Protein AF-A0A0H3F8Q6-F1 (afdb_monomer_lite)

Secondary structure (DSSP, 8-state):
-----EEEE--SSTT--EEEE-------THHHHHHS----SSHHHHHHHHHHHHHHHHHHHHHH-SSTT-S--------HHHHHHHHHHHHHT-HHHHHHHHHHGGGGS-TT-S-HHHHHHHHHHHHHHHHHHHHHHHHHHHHHHHHHHHT-HHHHHHHHHHHHHHHHHHHHHHHHT--

Structure (mmCIF, N/CA/C/O backbone):
data_AF-A0A0H3F8Q6-F1
#
_entry.id   AF-A0A0H3F8Q6-F1
#
loop_
_atom_site.group_PDB
_atom_site.id
_atom_site.type_symbol
_atom_site.label_atom_id
_atom_site.label_alt_id
_atom_site.label_comp_id
_atom_site.label_asym_id
_atom_site.label_entity_id
_atom_site.label_seq_id
_atom_site.pdbx_PDB_ins_code
_atom_site.Cartn_x
_atom_site.Cartn_y
_atom_site.Cartn_z
_atom_site.occupancy
_atom_site.B_iso_or_equiv
_atom_site.auth_seq_id
_atom_site.auth_comp_id
_atom_site.auth_asym_id
_atom_site.auth_atom_id
_atom_site.pdbx_PDB_model_num
ATOM 1 N N . MET A 1 1 ? 3.120 -41.971 12.326 1.00 37.28 1 MET A N 1
ATOM 2 C CA . MET A 1 1 ? 3.795 -42.172 11.027 1.00 37.28 1 MET A CA 1
ATOM 3 C C . MET A 1 1 ? 2.709 -42.288 9.962 1.00 37.28 1 MET A C 1
ATOM 5 O O . MET A 1 1 ? 2.023 -43.298 9.945 1.00 37.28 1 MET A O 1
ATOM 9 N N . ARG A 1 2 ? 2.431 -41.223 9.194 1.00 41.62 2 ARG A N 1
ATOM 10 C CA . ARG A 1 2 ? 1.388 -41.232 8.148 1.00 41.62 2 ARG A CA 1
ATOM 11 C C . ARG A 1 2 ? 2.038 -41.601 6.815 1.00 41.62 2 ARG A C 1
ATOM 13 O O . ARG A 1 2 ? 3.049 -41.008 6.459 1.00 41.62 2 ARG A O 1
ATOM 20 N N . GLN A 1 3 ? 1.498 -42.611 6.142 1.00 39.62 3 GLN A N 1
ATOM 21 C CA . GLN A 1 3 ? 2.061 -43.171 4.916 1.00 39.62 3 GLN A CA 1
ATOM 22 C C . GLN A 1 3 ? 1.713 -42.285 3.714 1.00 39.62 3 GLN A C 1
ATOM 24 O O . GLN A 1 3 ? 0.540 -42.071 3.411 1.00 39.62 3 GLN A O 1
ATOM 29 N N . HIS A 1 4 ? 2.737 -41.776 3.031 1.00 44.50 4 HIS A N 1
ATOM 30 C CA . HIS A 1 4 ? 2.603 -41.145 1.721 1.00 44.50 4 HIS A CA 1
ATOM 31 C C . HIS A 1 4 ? 2.228 -42.230 0.705 1.00 44.50 4 HIS A C 1
ATOM 33 O O . HIS A 1 4 ? 3.069 -43.042 0.331 1.00 44.50 4 HIS A O 1
ATOM 39 N N . THR A 1 5 ? 0.955 -42.285 0.309 1.00 43.72 5 THR A N 1
ATOM 40 C CA . THR A 1 5 ? 0.472 -43.259 -0.678 1.00 43.72 5 THR A CA 1
ATOM 41 C C . THR A 1 5 ? 0.42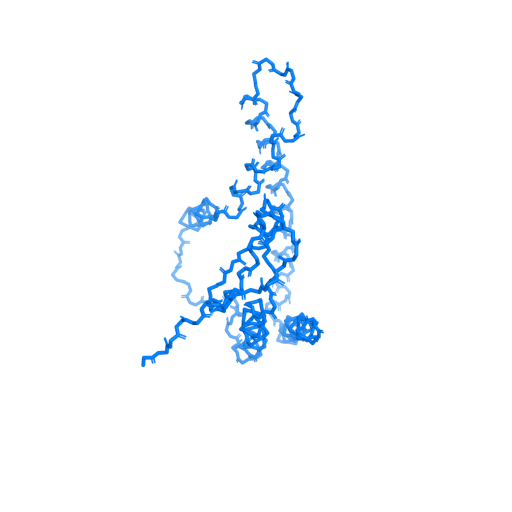5 -42.578 -2.036 1.00 43.72 5 THR A C 1
ATOM 43 O O . THR A 1 5 ? -0.384 -41.681 -2.255 1.00 43.72 5 THR A O 1
ATOM 46 N N . ILE A 1 6 ? 1.336 -42.976 -2.917 1.00 50.97 6 ILE A N 1
ATOM 47 C CA . ILE A 1 6 ? 1.342 -42.589 -4.325 1.00 50.97 6 ILE A CA 1
ATOM 48 C C . ILE A 1 6 ? 0.527 -43.649 -5.068 1.00 50.97 6 ILE A C 1
ATOM 50 O O . ILE A 1 6 ? 0.909 -44.819 -5.065 1.00 50.97 6 ILE A O 1
ATOM 54 N N . GLN A 1 7 ? -0.602 -43.260 -5.662 1.00 51.12 7 GLN A N 1
ATOM 55 C CA . GLN A 1 7 ? -1.454 -44.175 -6.425 1.00 51.12 7 GLN A CA 1
ATOM 56 C C . GLN A 1 7 ? -1.345 -43.857 -7.919 1.00 51.12 7 GLN A C 1
ATOM 58 O O . GLN A 1 7 ? -1.648 -42.743 -8.348 1.00 51.12 7 GLN A O 1
ATOM 63 N N . LEU A 1 8 ? -0.895 -44.839 -8.702 1.00 51.09 8 LEU A N 1
ATOM 64 C CA . LEU A 1 8 ? -0.830 -44.758 -10.161 1.00 51.09 8 LEU A CA 1
ATOM 65 C C . LEU A 1 8 ? -2.218 -45.054 -10.739 1.00 51.09 8 LEU A C 1
ATOM 67 O O . LEU A 1 8 ? -2.783 -46.122 -10.497 1.00 51.09 8 LEU A O 1
ATOM 71 N N . LEU A 1 9 ? -2.781 -44.099 -11.476 1.00 54.06 9 LEU A N 1
ATOM 72 C CA . LEU A 1 9 ? -4.045 -44.259 -12.188 1.00 54.06 9 LEU A CA 1
ATOM 73 C C . LEU A 1 9 ? -3.768 -44.886 -13.563 1.00 54.06 9 LEU A C 1
ATOM 75 O O . LEU A 1 9 ? -2.932 -44.365 -14.306 1.00 54.06 9 LEU A O 1
ATOM 79 N N . PRO A 1 10 ? -4.458 -45.980 -13.930 1.00 45.09 10 PRO A N 1
ATOM 80 C CA . PRO A 1 10 ? -4.281 -46.598 -15.234 1.00 45.09 10 PRO A CA 1
ATOM 81 C C . PRO A 1 10 ? -4.892 -45.689 -16.307 1.00 45.09 10 PRO A C 1
ATOM 83 O O . PRO A 1 10 ? -6.109 -45.630 -16.466 1.00 45.09 10 PRO A O 1
ATOM 86 N N . LEU A 1 11 ? -4.048 -44.963 -17.039 1.00 50.34 11 LEU A N 1
ATOM 87 C CA . LEU A 1 11 ? -4.441 -44.262 -18.259 1.00 50.34 11 LEU A CA 1
ATOM 88 C C . LEU A 1 11 ? -4.024 -45.078 -19.480 1.00 50.34 11 LEU A C 1
ATOM 90 O O . LEU A 1 11 ? -2.921 -45.608 -19.562 1.00 50.34 11 LEU A O 1
ATOM 94 N N . THR A 1 12 ? -4.919 -45.138 -20.461 1.00 53.50 12 THR A N 1
ATOM 95 C CA . THR A 1 12 ? -4.780 -45.917 -21.700 1.00 53.50 12 THR A CA 1
ATOM 96 C C 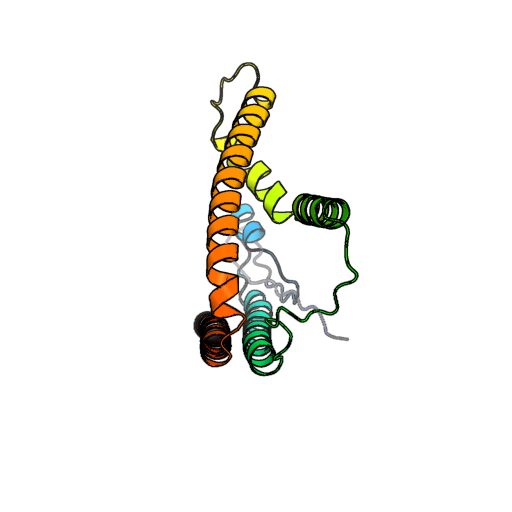. THR A 1 12 ? -3.857 -45.256 -22.739 1.00 53.50 12 THR A C 1
ATOM 98 O O . THR A 1 12 ? -3.814 -45.690 -23.888 1.00 53.50 12 THR A O 1
ATOM 101 N N . VAL A 1 13 ? -3.134 -44.192 -22.371 1.00 58.22 13 VAL A N 1
ATOM 102 C CA . VAL A 1 13 ? -2.258 -43.432 -23.276 1.00 58.22 13 VAL A CA 1
ATOM 103 C C . VAL A 1 13 ? -0.803 -43.797 -22.990 1.00 58.22 13 VAL A C 1
ATOM 105 O O . VAL A 1 13 ? -0.282 -43.518 -21.912 1.00 58.22 13 VAL A O 1
ATOM 108 N N . ALA A 1 14 ? -0.146 -44.436 -23.961 1.00 42.84 14 ALA A N 1
ATOM 109 C CA . ALA A 1 14 ? 1.237 -44.885 -23.839 1.00 42.84 14 ALA A CA 1
ATOM 110 C C . ALA A 1 14 ? 2.179 -43.709 -23.515 1.00 42.84 14 ALA A C 1
ATOM 112 O O . ALA A 1 14 ? 2.289 -42.763 -24.292 1.00 42.84 14 ALA A O 1
ATOM 113 N N . GLY A 1 15 ? 2.856 -43.786 -22.365 1.00 51.72 15 GLY A N 1
ATOM 114 C CA . GLY A 1 15 ? 3.836 -42.794 -21.911 1.00 51.72 15 GLY A CA 1
ATOM 115 C C . GLY A 1 15 ? 3.310 -41.723 -20.947 1.00 51.72 15 GLY A C 1
ATOM 116 O O . GLY A 1 15 ? 4.100 -40.885 -20.523 1.00 51.72 15 GLY A O 1
ATOM 117 N N . ILE A 1 16 ? 2.024 -41.741 -20.573 1.00 48.09 16 ILE A N 1
ATOM 118 C CA . ILE A 1 16 ? 1.456 -40.809 -19.586 1.00 48.09 16 ILE A CA 1
ATOM 119 C C . ILE A 1 16 ? 1.045 -41.585 -18.333 1.00 48.09 16 ILE A C 1
ATOM 121 O O . ILE A 1 16 ? -0.004 -42.226 -18.299 1.00 48.09 16 ILE A O 1
ATOM 125 N N . GLU A 1 17 ? 1.862 -41.503 -17.284 1.00 50.88 17 GLU A N 1
ATOM 126 C CA . GLU A 1 17 ? 1.510 -42.003 -15.954 1.00 50.88 17 GLU A CA 1
ATOM 127 C C . GLU A 1 17 ? 0.795 -40.898 -15.167 1.00 50.88 17 GLU A C 1
ATOM 129 O O . GLU A 1 17 ? 1.395 -39.887 -14.799 1.00 50.88 17 GLU A O 1
ATOM 134 N N . ALA A 1 18 ? -0.503 -41.070 -14.899 1.00 51.84 18 ALA A N 1
ATOM 135 C CA . ALA A 1 18 ? -1.197 -40.206 -13.950 1.00 51.84 18 ALA A CA 1
ATOM 136 C C . ALA A 1 18 ? -0.872 -40.662 -12.526 1.00 51.84 18 ALA A C 1
ATOM 138 O O . ALA A 1 18 ? -1.314 -41.715 -12.067 1.00 51.84 18 ALA A O 1
ATOM 139 N N . VAL A 1 19 ? -0.099 -39.844 -11.821 1.00 50.09 19 VAL A N 1
ATOM 140 C CA . VAL A 1 19 ? 0.247 -40.042 -10.416 1.00 50.09 19 VAL A CA 1
ATOM 141 C C . VAL A 1 19 ? -0.688 -39.197 -9.552 1.00 50.09 19 VAL A C 1
ATOM 143 O O . VAL A 1 19 ? -0.661 -37.970 -9.626 1.00 50.09 19 VAL A O 1
ATOM 146 N N . ASN A 1 20 ? -1.499 -39.833 -8.702 1.00 47.88 20 ASN A N 1
ATOM 147 C CA . ASN A 1 20 ? -2.210 -39.126 -7.639 1.00 47.88 20 ASN A CA 1
ATOM 148 C C . ASN A 1 20 ? -1.275 -38.999 -6.425 1.00 47.88 20 ASN A C 1
ATOM 150 O O . ASN A 1 20 ? -0.965 -39.990 -5.756 1.00 47.88 20 ASN A O 1
ATOM 154 N N . ALA A 1 21 ? -0.784 -37.781 -6.184 1.00 48.91 21 ALA A N 1
ATOM 155 C CA . ALA A 1 21 ? 0.057 -37.446 -5.043 1.00 48.91 21 ALA A CA 1
ATOM 156 C C . ALA A 1 21 ? -0.743 -36.605 -4.039 1.00 48.91 21 ALA A C 1
ATOM 158 O O . ALA A 1 21 ? -0.977 -35.415 -4.242 1.00 48.91 21 ALA A O 1
ATOM 159 N N . ASN A 1 22 ? -1.132 -37.218 -2.921 1.00 48.59 22 ASN A N 1
ATOM 160 C CA . ASN A 1 22 ? -1.742 -36.509 -1.801 1.00 48.59 22 ASN A CA 1
ATOM 161 C C . ASN A 1 22 ? -0.645 -35.780 -1.001 1.00 48.59 22 ASN A C 1
ATOM 163 O O . ASN A 1 22 ? -0.094 -36.322 -0.038 1.00 48.59 22 ASN A O 1
ATOM 167 N N . SER A 1 23 ? -0.246 -34.587 -1.452 1.00 50.88 23 SER A N 1
ATOM 168 C CA . SER A 1 23 ? 0.761 -33.768 -0.771 1.00 50.88 23 SER A CA 1
ATOM 169 C C . SER A 1 23 ? 0.110 -32.621 0.002 1.00 50.88 23 SER A C 1
ATOM 171 O O . SER A 1 23 ? -0.456 -31.709 -0.593 1.00 50.88 23 SER A O 1
ATOM 173 N N . ASP A 1 24 ? 0.297 -32.602 1.324 1.00 50.31 24 ASP A N 1
ATOM 174 C CA . ASP A 1 24 ? -0.043 -31.490 2.232 1.00 50.31 24 ASP A CA 1
ATOM 175 C C . ASP A 1 24 ? 0.813 -30.216 2.007 1.00 50.31 24 ASP A C 1
ATOM 177 O O . ASP A 1 24 ? 0.891 -29.342 2.870 1.00 50.31 24 ASP A O 1
ATOM 181 N N . ILE A 1 25 ? 1.488 -30.106 0.861 1.00 48.72 25 ILE A N 1
ATOM 182 C CA . ILE A 1 25 ? 2.448 -29.051 0.538 1.00 48.72 25 ILE A CA 1
ATOM 183 C C . ILE A 1 25 ? 1.732 -27.988 -0.298 1.00 48.72 25 ILE A C 1
ATOM 185 O O . ILE A 1 25 ? 1.139 -28.286 -1.333 1.00 48.72 25 ILE A O 1
ATOM 189 N N . SER A 1 26 ? 1.774 -26.731 0.155 1.00 51.69 26 SER A N 1
ATOM 190 C CA . SER A 1 26 ? 1.159 -25.621 -0.574 1.00 51.69 26 SER A CA 1
ATOM 191 C C . SER A 1 26 ? 2.005 -25.280 -1.804 1.00 51.69 26 SER A C 1
ATOM 193 O O . SER A 1 26 ? 3.106 -24.744 -1.663 1.00 51.69 26 SER A O 1
ATOM 195 N N . PHE A 1 27 ? 1.501 -25.559 -3.003 1.00 50.09 27 PHE A N 1
ATOM 196 C CA . PHE A 1 27 ? 2.114 -25.081 -4.241 1.00 50.09 27 PHE A CA 1
ATOM 197 C C . PHE A 1 27 ? 1.450 -23.774 -4.681 1.00 50.09 27 PHE A C 1
ATOM 199 O O . PHE A 1 27 ? 0.227 -23.632 -4.658 1.00 50.09 27 PHE A O 1
ATOM 206 N N . GLY A 1 28 ? 2.267 -22.782 -5.041 1.00 45.50 28 GLY A N 1
ATOM 207 C CA . GLY A 1 28 ? 1.779 -21.523 -5.594 1.00 45.50 28 GLY A CA 1
ATOM 208 C C . GLY A 1 28 ? 1.132 -21.742 -6.962 1.00 45.50 28 GLY A C 1
ATOM 209 O O . GLY A 1 28 ? 1.577 -22.584 -7.740 1.00 45.50 28 GLY A O 1
ATOM 210 N N . ARG A 1 29 ? 0.110 -20.937 -7.276 1.00 47.75 29 ARG A N 1
ATOM 211 C CA . ARG A 1 29 ? -0.709 -20.998 -8.507 1.00 47.75 29 ARG A CA 1
ATOM 212 C C . ARG A 1 29 ? 0.102 -21.048 -9.818 1.00 47.75 29 ARG A C 1
ATOM 214 O O . ARG A 1 29 ? -0.412 -21.502 -10.827 1.00 47.75 29 ARG A O 1
ATOM 221 N N . HIS A 1 30 ? 1.367 -20.627 -9.796 1.00 45.28 30 HIS A N 1
ATOM 222 C CA . HIS A 1 30 ? 2.237 -20.527 -10.970 1.00 45.28 30 HIS A CA 1
ATOM 223 C C . HIS A 1 30 ? 2.952 -21.824 -11.383 1.00 45.28 30 HIS A C 1
ATOM 225 O O . HIS A 1 30 ? 3.451 -21.890 -12.500 1.00 45.28 30 HIS A O 1
ATOM 231 N N . THR A 1 31 ? 2.991 -22.870 -10.551 1.00 45.84 31 THR A N 1
ATOM 232 C CA . THR A 1 31 ? 3.577 -24.164 -10.968 1.00 45.84 31 THR A CA 1
ATOM 233 C C . THR A 1 31 ? 2.593 -24.993 -11.804 1.00 45.84 31 THR A C 1
ATOM 235 O O . THR A 1 31 ? 3.000 -25.853 -12.578 1.00 45.84 31 THR A O 1
ATOM 238 N N . HIS A 1 32 ? 1.297 -24.697 -11.693 1.00 50.19 32 HIS A N 1
ATOM 239 C CA . HIS A 1 32 ? 0.222 -25.411 -12.380 1.00 50.19 32 HIS A CA 1
ATOM 240 C C . HIS A 1 32 ? 0.143 -25.061 -13.880 1.00 50.19 32 HIS A C 1
ATOM 242 O O . HIS A 1 32 ? -0.083 -25.939 -14.710 1.00 50.19 32 HIS A O 1
ATOM 248 N N . ASP A 1 33 ? 0.407 -23.800 -14.237 1.00 43.62 33 ASP A N 1
ATOM 249 C CA . ASP A 1 33 ? 0.309 -23.318 -15.624 1.00 43.62 33 ASP A CA 1
ATOM 250 C C . ASP A 1 33 ? 1.526 -23.688 -16.488 1.00 43.62 33 ASP A C 1
ATOM 252 O O . ASP A 1 33 ? 1.426 -23.726 -17.711 1.00 43.62 33 ASP A O 1
ATOM 256 N N . GLN A 1 34 ? 2.680 -23.976 -15.875 1.00 44.69 34 GLN A N 1
ATOM 257 C CA . GLN A 1 34 ? 3.927 -24.225 -16.609 1.00 44.69 34 GLN A CA 1
ATOM 258 C C . GLN A 1 34 ? 4.160 -25.710 -16.936 1.00 44.69 34 GLN A C 1
ATOM 260 O O . GLN A 1 34 ? 4.876 -26.018 -17.886 1.00 44.69 34 GLN A O 1
ATOM 265 N N . PHE A 1 35 ? 3.544 -26.626 -16.178 1.00 46.84 35 PHE A N 1
ATOM 266 C CA . PHE A 1 35 ? 3.737 -28.077 -16.326 1.00 46.84 35 PHE A CA 1
ATOM 267 C C . PHE A 1 35 ? 2.464 -28.844 -16.708 1.00 46.84 35 PHE A C 1
ATOM 269 O O . PHE A 1 35 ? 2.537 -30.046 -16.939 1.00 46.84 35 PHE A O 1
ATOM 276 N N . GLY A 1 36 ? 1.311 -28.169 -16.806 1.00 42.50 36 GLY A N 1
ATOM 277 C CA . GLY A 1 36 ? 0.101 -28.674 -17.467 1.00 42.50 36 GLY A CA 1
ATOM 278 C C . GLY A 1 36 ? -0.557 -29.925 -16.873 1.00 42.50 36 GLY A C 1
ATOM 279 O O . GLY A 1 36 ? -1.544 -30.392 -17.433 1.00 42.50 36 GLY A O 1
ATOM 280 N N . ILE A 1 37 ? -0.043 -30.500 -15.782 1.00 50.03 37 ILE A N 1
ATOM 281 C CA . ILE A 1 37 ? -0.550 -31.756 -15.219 1.00 50.03 37 ILE A CA 1
ATOM 282 C C . ILE A 1 37 ? -0.326 -31.746 -13.704 1.00 50.03 37 ILE A C 1
ATOM 284 O O . ILE A 1 37 ? 0.737 -32.103 -13.206 1.00 50.03 37 ILE A O 1
ATOM 288 N N . GLY A 1 38 ? -1.322 -31.297 -12.947 1.00 49.62 38 GLY A N 1
ATOM 289 C CA . GLY A 1 38 ? -1.248 -31.298 -11.490 1.00 49.62 38 GLY A CA 1
ATOM 290 C C . GLY A 1 38 ? -2.578 -30.937 -10.863 1.00 49.62 38 GLY A C 1
ATOM 291 O O . GLY A 1 38 ? -2.678 -29.886 -10.250 1.00 49.62 38 GLY A O 1
ATOM 292 N N . LEU A 1 39 ? -3.593 -31.791 -11.030 1.00 47.19 39 LEU A N 1
ATOM 293 C CA . LEU A 1 39 ? -4.917 -31.624 -10.421 1.00 47.19 39 LEU A CA 1
ATOM 294 C C . LEU A 1 39 ? -4.786 -31.479 -8.890 1.00 47.19 39 LEU A C 1
ATOM 296 O O . LEU A 1 39 ? -4.724 -32.462 -8.154 1.00 47.19 39 LEU A O 1
ATOM 300 N N . MET A 1 40 ? -4.702 -30.237 -8.411 1.00 49.50 40 MET A N 1
ATOM 301 C CA . MET A 1 40 ? -4.675 -29.890 -6.990 1.00 49.50 40 MET A CA 1
ATOM 302 C C . MET A 1 40 ? -6.098 -29.949 -6.442 1.00 49.50 40 MET A C 1
ATOM 304 O O . MET A 1 40 ? -6.769 -28.931 -6.318 1.00 49.50 40 MET A O 1
ATOM 308 N N . ASP A 1 41 ? -6.545 -31.154 -6.106 1.00 51.09 41 ASP A N 1
ATOM 309 C CA . ASP A 1 41 ? -7.910 -31.397 -5.623 1.00 51.09 41 ASP A CA 1
ATOM 310 C C . ASP A 1 41 ? -8.120 -30.931 -4.162 1.00 51.09 41 ASP A C 1
ATOM 312 O O . ASP A 1 41 ? -9.241 -30.736 -3.706 1.00 51.09 41 ASP A O 1
ATOM 316 N N . SER A 1 42 ? -7.043 -30.722 -3.387 1.00 48.88 42 SER A N 1
ATOM 317 C CA . SER A 1 42 ? -7.172 -30.592 -1.920 1.00 48.88 42 SER A CA 1
ATOM 318 C C . SER A 1 42 ? -6.149 -29.693 -1.200 1.00 48.88 42 SER A C 1
ATOM 320 O O . SER A 1 42 ? -6.321 -29.388 -0.017 1.00 48.88 42 SER A O 1
ATOM 322 N N . GLY A 1 43 ? -5.110 -29.189 -1.880 1.00 49.66 43 GLY A N 1
ATOM 323 C CA . GLY A 1 43 ? -4.049 -28.384 -1.242 1.00 49.66 43 GLY A CA 1
ATOM 324 C C . GLY A 1 43 ? -4.412 -26.913 -0.975 1.00 49.66 43 GLY A C 1
ATOM 325 O O . GLY A 1 43 ? -3.999 -26.336 0.032 1.00 49.66 43 GLY A O 1
ATOM 326 N N . GLY A 1 44 ? -5.209 -26.292 -1.853 1.00 55.94 44 GLY A N 1
ATOM 327 C CA . GLY A 1 44 ? -5.545 -24.862 -1.763 1.00 55.94 44 GLY A CA 1
ATOM 328 C C . GLY A 1 44 ? -6.492 -24.516 -0.611 1.00 55.94 44 GLY A C 1
ATOM 329 O O . GLY A 1 44 ? -6.370 -23.453 -0.002 1.00 55.94 44 GLY A O 1
ATOM 330 N N . GLN A 1 45 ? -7.391 -25.437 -0.255 1.00 59.53 45 GLN A N 1
ATOM 331 C CA . GLN A 1 45 ? -8.439 -25.207 0.743 1.00 59.53 45 GLN A CA 1
ATOM 332 C C . GLN A 1 45 ? -7.864 -24.892 2.131 1.00 59.53 45 GLN A C 1
ATOM 334 O O . GLN A 1 45 ? -8.345 -23.984 2.807 1.00 59.53 45 GLN A O 1
ATOM 339 N N . LYS A 1 46 ? -6.769 -25.555 2.535 1.00 61.09 46 LYS A N 1
ATOM 340 C CA . LYS A 1 46 ? -6.128 -25.333 3.845 1.00 61.09 46 LYS A CA 1
ATOM 341 C C . LYS A 1 46 ? -5.636 -23.894 4.017 1.00 61.09 46 LYS A C 1
ATOM 343 O O . LYS A 1 46 ? -5.900 -23.280 5.047 1.00 61.09 46 LYS A O 1
ATOM 348 N N . SER A 1 47 ? -4.980 -23.340 2.993 1.00 72.56 47 SER A N 1
ATOM 349 C CA . SER A 1 47 ? -4.499 -21.951 3.008 1.00 72.56 47 SER A CA 1
ATOM 350 C C . SER A 1 47 ? -5.657 -20.950 3.037 1.00 72.56 47 SER A C 1
ATOM 352 O O . SER A 1 47 ? -5.589 -19.949 3.753 1.00 72.56 47 SER A O 1
ATOM 354 N N . LEU A 1 48 ? -6.750 -21.251 2.330 1.00 75.75 48 LEU A N 1
ATOM 355 C CA . LEU A 1 48 ? -7.942 -20.407 2.306 1.00 75.75 48 LEU A CA 1
ATOM 356 C C . LEU A 1 48 ? -8.634 -20.361 3.674 1.00 75.75 48 LEU A C 1
ATOM 358 O O . LEU A 1 48 ? -8.935 -19.269 4.149 1.00 75.75 48 LEU A O 1
ATOM 362 N N . TYR A 1 49 ? -8.805 -21.499 4.359 1.00 81.69 49 TYR A N 1
ATOM 363 C CA . TYR A 1 49 ? -9.367 -21.521 5.716 1.00 81.69 49 TYR A CA 1
ATOM 364 C C . TYR A 1 49 ? -8.500 -20.756 6.721 1.00 81.69 49 TYR A C 1
ATOM 366 O O . TYR A 1 49 ? -9.031 -19.999 7.536 1.00 81.69 49 TYR A O 1
ATOM 374 N N . THR A 1 50 ? -7.169 -20.887 6.646 1.00 86.38 50 THR A N 1
ATOM 375 C CA . THR A 1 50 ? -6.254 -20.078 7.468 1.00 86.38 50 THR A CA 1
ATOM 376 C C . THR A 1 50 ? -6.393 -18.587 7.155 1.00 86.38 50 THR A C 1
ATOM 378 O O . THR A 1 50 ? -6.429 -17.772 8.076 1.00 86.38 50 THR A O 1
ATOM 381 N N . GLY A 1 51 ? -6.539 -18.221 5.879 1.00 85.31 51 GLY A N 1
ATOM 382 C CA . GLY A 1 51 ? -6.788 -16.844 5.451 1.00 85.31 51 GLY A CA 1
ATOM 383 C C . GLY A 1 51 ? -8.101 -16.275 5.996 1.00 85.31 51 GLY A C 1
ATOM 384 O O . GLY A 1 51 ? -8.112 -15.166 6.527 1.00 85.31 51 GLY A O 1
ATOM 385 N N . VAL A 1 52 ? -9.193 -17.044 5.940 1.00 90.31 52 VAL A N 1
ATOM 386 C CA . VAL A 1 52 ? -10.496 -16.657 6.512 1.00 90.31 52 VAL A CA 1
ATOM 387 C C . VAL A 1 52 ? -10.379 -16.448 8.021 1.00 90.31 52 VAL A C 1
ATOM 389 O O . VAL A 1 52 ? -10.776 -15.398 8.525 1.00 90.31 52 VAL A O 1
ATOM 392 N N . ALA A 1 53 ? -9.794 -17.410 8.741 1.00 91.12 53 ALA A N 1
ATOM 393 C CA . ALA A 1 53 ? -9.610 -17.317 10.187 1.00 91.12 53 ALA A CA 1
ATOM 394 C C . ALA A 1 53 ? -8.766 -16.093 10.576 1.00 91.12 53 ALA A C 1
ATOM 396 O O . ALA A 1 53 ? -9.116 -15.375 11.512 1.00 91.12 53 ALA A O 1
ATOM 397 N N . TYR A 1 54 ? -7.697 -15.811 9.826 1.00 90.44 54 TYR A N 1
ATOM 398 C CA . TYR A 1 54 ? -6.850 -14.643 10.050 1.00 90.44 54 TYR A CA 1
ATOM 399 C C . TYR A 1 54 ? -7.596 -13.323 9.811 1.00 90.44 54 TYR A C 1
ATOM 401 O O . TYR A 1 54 ? -7.490 -12.407 10.622 1.00 90.44 54 TYR A O 1
ATOM 409 N N . LEU A 1 55 ? -8.399 -13.218 8.748 1.00 89.81 55 LEU A N 1
ATOM 410 C CA . LEU A 1 55 ? -9.186 -12.011 8.466 1.00 89.81 55 LEU A CA 1
ATOM 411 C C . LEU A 1 55 ? -10.242 -11.744 9.545 1.00 89.81 55 LEU A C 1
ATOM 413 O O . LEU A 1 55 ? -10.397 -10.603 9.983 1.00 89.81 55 LEU A O 1
ATOM 417 N N . LEU A 1 56 ? -10.928 -12.787 10.019 1.00 92.12 56 LEU A N 1
ATOM 418 C CA . LEU A 1 56 ? -11.880 -12.668 11.127 1.00 92.12 56 LEU A CA 1
ATOM 419 C C . LEU A 1 56 ? -11.176 -12.306 12.440 1.00 92.12 56 LEU A C 1
ATOM 421 O O . LEU A 1 56 ? -11.670 -11.469 13.197 1.00 92.12 56 LEU A O 1
ATOM 425 N N . PHE A 1 57 ? -9.993 -12.872 12.683 1.00 91.56 57 PHE A N 1
ATOM 426 C CA . PHE A 1 57 ? -9.154 -12.499 13.818 1.00 91.56 57 PHE A CA 1
ATOM 427 C C . PHE A 1 57 ? -8.737 -11.021 13.757 1.00 91.56 57 PHE A C 1
ATOM 429 O O . PHE A 1 57 ? -8.876 -10.314 14.752 1.00 91.56 57 PHE A O 1
ATOM 436 N N . MET A 1 58 ? -8.310 -10.519 12.594 1.00 87.75 58 MET A N 1
ATOM 437 C CA . MET A 1 58 ? -7.958 -9.107 12.390 1.00 87.75 58 MET A CA 1
ATOM 438 C C . MET A 1 58 ? -9.165 -8.175 12.576 1.00 87.75 58 MET A C 1
ATOM 440 O O . MET A 1 58 ? -9.034 -7.115 13.195 1.00 87.75 58 MET A O 1
ATOM 444 N N . ALA A 1 59 ? -10.353 -8.571 12.104 1.00 89.25 59 ALA A N 1
ATOM 445 C CA . ALA A 1 59 ? -11.593 -7.830 12.341 1.00 89.25 59 ALA A CA 1
ATOM 446 C C . ALA A 1 59 ? -11.902 -7.725 13.844 1.00 89.25 59 ALA A C 1
ATOM 448 O O . ALA A 1 59 ? -12.145 -6.631 14.359 1.00 89.25 59 ALA A O 1
ATOM 449 N N . TRP A 1 60 ? -11.819 -8.848 14.562 1.00 90.12 60 TRP A N 1
ATOM 450 C CA . TRP A 1 60 ? -12.017 -8.901 16.009 1.00 90.12 60 TRP A CA 1
ATOM 451 C C . TRP A 1 60 ? -10.986 -8.062 16.771 1.00 90.12 60 TRP A C 1
ATOM 453 O O . TRP A 1 60 ? -11.346 -7.273 17.647 1.00 90.12 60 TRP A O 1
ATOM 463 N N . GLN A 1 61 ? -9.706 -8.184 16.415 1.00 87.06 61 GLN A N 1
ATOM 464 C CA . GLN A 1 61 ? -8.620 -7.432 17.038 1.00 87.06 61 GLN A CA 1
ATOM 465 C C . GLN A 1 61 ? -8.803 -5.921 16.838 1.00 87.06 61 GLN A C 1
ATOM 467 O O . GLN A 1 61 ? -8.700 -5.163 17.799 1.00 87.06 61 GLN A O 1
ATOM 472 N N . THR A 1 62 ? -9.213 -5.485 15.643 1.00 85.88 62 THR A N 1
ATOM 473 C CA . THR A 1 62 ? -9.511 -4.070 15.345 1.00 85.88 62 THR A CA 1
ATOM 474 C C . THR A 1 62 ? -10.631 -3.505 16.235 1.00 85.88 62 THR A C 1
ATOM 476 O O . THR A 1 62 ? -10.561 -2.354 16.681 1.00 85.88 62 THR A O 1
ATOM 479 N N . LEU A 1 63 ? -11.661 -4.308 16.539 1.00 85.50 63 LEU A N 1
ATOM 480 C CA . LEU A 1 63 ? -12.770 -3.919 17.425 1.00 85.50 63 LEU A CA 1
ATOM 481 C C . LEU A 1 63 ? -12.388 -3.936 18.911 1.00 85.50 63 LEU A C 1
ATOM 483 O O . LEU A 1 63 ? -12.894 -3.114 19.686 1.00 85.50 63 LEU A O 1
ATOM 487 N N . ARG A 1 64 ? -11.483 -4.830 19.316 1.00 83.19 64 ARG A N 1
ATOM 488 C CA . ARG A 1 64 ? -11.038 -4.973 20.707 1.00 83.19 64 ARG A CA 1
ATOM 489 C C . ARG A 1 64 ? -9.984 -3.935 21.090 1.00 83.19 64 ARG A C 1
ATOM 491 O O . ARG A 1 64 ? -10.140 -3.265 22.111 1.00 83.19 64 ARG A O 1
ATOM 498 N N . ASP A 1 65 ? -8.973 -3.742 20.253 1.00 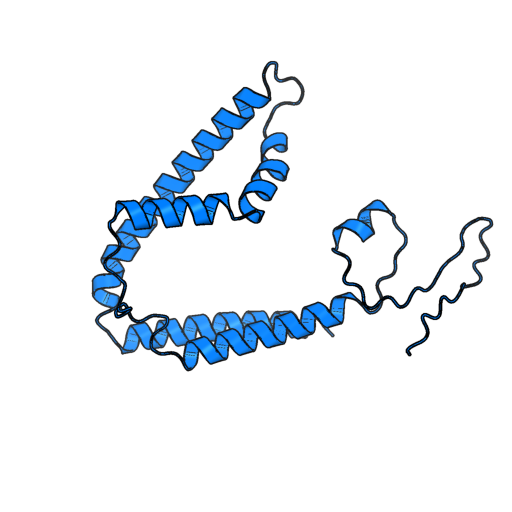72.44 65 ASP A N 1
ATOM 499 C CA . ASP A 1 65 ? -7.857 -2.852 20.555 1.00 72.44 65 ASP A CA 1
ATOM 500 C C . ASP A 1 65 ? -8.221 -1.410 20.209 1.00 72.44 65 ASP A C 1
ATOM 502 O O . ASP A 1 65 ? -8.318 -1.007 19.048 1.00 72.44 65 ASP A O 1
ATOM 506 N N . LYS A 1 66 ? -8.469 -0.617 21.255 1.00 66.12 66 LYS A N 1
ATOM 507 C CA . LYS A 1 66 ? -8.739 0.823 21.141 1.00 66.12 66 LYS A CA 1
ATOM 508 C C . LYS A 1 66 ? -7.469 1.618 20.826 1.00 66.12 66 LYS A C 1
ATOM 510 O O . LYS A 1 66 ? -7.584 2.746 20.377 1.00 66.12 66 LYS A O 1
ATOM 515 N N . THR A 1 67 ? -6.292 1.032 21.040 1.00 59.44 67 THR A N 1
ATOM 516 C CA . THR A 1 67 ? -4.968 1.651 20.884 1.00 59.44 67 THR A CA 1
ATOM 517 C C . THR A 1 67 ? -4.413 1.599 19.464 1.00 59.44 67 THR A C 1
ATOM 519 O O . THR A 1 67 ? -3.649 2.485 19.111 1.00 59.44 67 THR A O 1
ATOM 522 N N . LEU A 1 68 ? -4.815 0.636 18.622 1.00 55.12 68 LEU A N 1
ATOM 523 C CA . LEU A 1 68 ? -4.267 0.481 17.259 1.00 55.12 68 LEU A CA 1
ATOM 524 C C . LEU A 1 68 ? -4.492 1.703 16.352 1.00 55.12 68 LEU A C 1
ATOM 526 O O . LEU A 1 68 ? -3.740 1.904 15.405 1.00 55.12 68 LEU A O 1
ATOM 530 N N . LEU A 1 69 ? -5.525 2.502 16.636 1.00 56.72 69 LEU A N 1
ATOM 531 C CA . LEU A 1 69 ? -5.847 3.738 15.912 1.00 56.72 69 LEU A CA 1
ATOM 532 C C . LEU A 1 69 ? -5.803 4.982 16.809 1.00 56.72 69 LEU A C 1
ATOM 534 O O . LEU A 1 69 ? -6.190 6.064 16.372 1.00 56.72 69 LEU A O 1
ATOM 538 N N . SER A 1 70 ? -5.365 4.845 18.061 1.00 52.94 70 SER A N 1
ATOM 539 C CA . SER A 1 70 ? -5.128 6.007 18.910 1.00 52.94 70 SER A CA 1
ATOM 540 C C . SER A 1 70 ? -3.795 6.625 18.514 1.00 52.94 70 SER A C 1
ATOM 542 O O . SER A 1 70 ? -2.781 5.935 18.478 1.00 52.94 70 SER A O 1
ATOM 544 N N . ALA A 1 71 ? -3.781 7.936 18.264 1.00 52.50 71 ALA A N 1
ATOM 545 C CA . ALA A 1 71 ? -2.539 8.696 18.077 1.00 52.50 71 ALA A CA 1
ATOM 546 C C . ALA A 1 71 ? -1.621 8.659 19.312 1.00 52.50 71 ALA A C 1
ATOM 548 O O . ALA A 1 71 ? -0.447 8.999 19.220 1.00 52.50 71 ALA A O 1
ATOM 549 N N . ASP A 1 72 ? -2.153 8.203 20.444 1.00 47.25 72 ASP A N 1
ATOM 550 C CA . ASP A 1 72 ? -1.449 7.991 21.701 1.00 47.25 72 ASP A CA 1
ATOM 551 C C . ASP A 1 72 ? -0.708 6.640 21.697 1.00 47.25 72 ASP A C 1
ATOM 553 O O . ASP A 1 72 ? -0.876 5.782 22.562 1.00 47.25 72 ASP A O 1
ATOM 557 N N . CYS A 1 73 ? 0.105 6.413 20.666 1.00 49.56 73 CYS A N 1
ATOM 558 C CA . CYS A 1 73 ? 1.241 5.523 20.835 1.00 49.56 73 CYS A CA 1
ATOM 559 C C . CYS A 1 73 ? 2.244 6.293 21.700 1.00 49.56 73 CYS A C 1
ATOM 561 O O . CYS A 1 73 ? 2.654 7.379 21.281 1.00 49.56 73 CYS A O 1
ATOM 563 N N . PRO A 1 74 ? 2.700 5.764 22.851 1.00 45.34 74 PRO A N 1
ATOM 564 C CA . PRO A 1 74 ? 3.887 6.278 23.521 1.00 45.34 74 PRO A CA 1
ATOM 565 C C . PRO A 1 74 ? 5.095 5.925 22.644 1.00 45.34 74 PRO A C 1
ATOM 567 O O . PRO A 1 74 ? 5.854 4.996 22.905 1.00 45.34 74 PRO A O 1
ATOM 570 N N . GLY A 1 75 ? 5.209 6.602 21.506 1.00 51.66 75 GLY A N 1
ATOM 571 C CA . GLY A 1 75 ? 6.311 6.459 20.587 1.00 51.66 75 GLY A CA 1
ATOM 572 C C . GLY A 1 75 ? 7.512 7.113 21.235 1.00 51.66 75 GLY A C 1
ATOM 573 O O . GLY A 1 75 ? 7.483 8.307 21.530 1.00 51.66 75 GLY A O 1
ATOM 574 N N . LEU A 1 76 ? 8.581 6.339 21.426 1.00 52.66 76 LEU A N 1
ATOM 575 C CA . LEU A 1 76 ? 9.935 6.884 21.403 1.00 52.66 76 LEU A CA 1
ATOM 576 C C . LEU A 1 76 ? 9.949 7.992 20.351 1.00 52.66 76 LEU A C 1
ATOM 578 O O . LEU A 1 76 ? 9.618 7.711 19.198 1.00 52.66 76 LEU A O 1
ATOM 582 N N . ALA A 1 77 ? 10.233 9.228 20.764 1.00 61.81 77 ALA A N 1
ATOM 583 C CA . ALA A 1 77 ? 10.285 10.393 19.893 1.00 61.81 77 ALA A CA 1
ATOM 584 C C . ALA A 1 77 ? 11.401 10.186 18.858 1.00 61.81 77 ALA A C 1
ATOM 586 O O . ALA A 1 77 ? 12.526 10.661 19.004 1.00 61.81 77 ALA A O 1
ATOM 587 N N . LEU A 1 78 ? 11.112 9.377 17.843 1.00 69.19 78 LEU A N 1
ATOM 588 C CA . LEU A 1 78 ? 12.012 9.074 16.755 1.00 69.19 78 LEU A CA 1
ATOM 589 C C . LEU A 1 78 ? 12.231 10.388 16.024 1.00 69.19 78 LEU A C 1
ATOM 591 O O . LEU A 1 78 ? 11.289 11.054 15.597 1.00 69.19 78 LEU A O 1
ATOM 595 N N . SER A 1 79 ? 13.499 10.758 15.884 1.00 86.62 79 SER A N 1
ATOM 596 C CA . SER A 1 79 ? 13.898 11.836 14.989 1.00 86.62 79 SER A CA 1
ATOM 597 C C . SER A 1 79 ? 13.239 11.630 13.623 1.00 86.62 79 SER A C 1
ATOM 599 O O . SER A 1 79 ? 13.206 10.504 13.120 1.00 86.62 79 SER A O 1
ATOM 601 N N . HIS A 1 80 ? 12.779 12.712 12.988 1.00 85.50 80 HIS A N 1
ATOM 602 C CA . HIS A 1 80 ? 12.248 12.690 11.619 1.00 85.50 80 HIS A CA 1
ATOM 603 C C . HIS A 1 80 ? 13.143 11.881 10.668 1.00 85.50 80 HIS A C 1
ATOM 605 O O . HIS A 1 80 ? 12.656 11.133 9.825 1.00 85.50 80 HIS A O 1
ATOM 611 N N . ARG A 1 81 ? 14.468 11.963 10.855 1.00 89.75 81 ARG A N 1
ATOM 612 C CA . ARG A 1 81 ? 15.442 11.193 10.079 1.00 89.75 81 ARG A CA 1
ATOM 613 C C . ARG A 1 81 ? 15.327 9.686 10.313 1.00 89.75 81 ARG A C 1
ATOM 615 O O . ARG A 1 81 ? 15.373 8.933 9.348 1.00 89.75 81 ARG A O 1
ATOM 622 N N . ALA A 1 82 ? 15.182 9.252 11.563 1.00 89.44 82 ALA A N 1
ATOM 623 C CA . ALA A 1 82 ? 15.037 7.838 11.904 1.00 89.44 82 ALA A CA 1
ATOM 624 C C . ALA A 1 82 ? 13.726 7.264 11.347 1.00 89.44 82 ALA A C 1
ATOM 626 O O . ALA A 1 82 ? 13.726 6.165 10.800 1.00 89.44 82 ALA A O 1
ATOM 627 N N . LEU A 1 83 ? 12.640 8.043 11.394 1.00 86.69 83 LEU A N 1
ATOM 628 C CA . LEU A 1 83 ? 11.351 7.665 10.811 1.00 86.69 83 LEU A CA 1
ATOM 629 C C . LEU A 1 83 ? 11.449 7.504 9.286 1.00 86.69 83 LEU A C 1
ATOM 631 O O . LEU A 1 83 ? 11.016 6.487 8.745 1.00 86.69 83 LEU A O 1
ATOM 635 N N . ILE A 1 84 ? 12.079 8.459 8.592 1.00 88.25 84 ILE A N 1
ATOM 636 C CA . ILE A 1 84 ? 12.312 8.374 7.140 1.00 88.25 84 ILE A CA 1
ATOM 637 C C . ILE A 1 84 ? 13.181 7.159 6.802 1.00 88.25 84 ILE A C 1
ATOM 639 O O . ILE A 1 84 ? 12.852 6.409 5.888 1.00 88.25 84 ILE A O 1
ATOM 643 N N . GLN A 1 85 ? 14.266 6.927 7.544 1.00 91.56 85 GLN A N 1
ATOM 644 C CA . GLN A 1 85 ? 15.134 5.769 7.325 1.00 91.56 85 GLN A CA 1
ATOM 645 C C . GLN A 1 85 ? 14.384 4.454 7.528 1.00 91.56 85 GLN A C 1
ATOM 647 O O . GLN A 1 85 ? 14.490 3.567 6.687 1.00 91.56 85 GLN A O 1
ATOM 652 N N . GLN A 1 86 ? 13.586 4.339 8.589 1.00 89.12 86 GLN A N 1
ATOM 653 C CA . GLN A 1 86 ? 12.760 3.161 8.828 1.00 89.12 86 GLN A CA 1
ATOM 654 C C . GLN A 1 86 ? 11.756 2.943 7.692 1.00 89.12 86 GLN A C 1
ATOM 656 O O . GLN A 1 86 ? 11.612 1.815 7.228 1.00 89.12 86 GLN A O 1
ATOM 661 N N . ALA A 1 87 ? 11.099 4.001 7.211 1.00 86.88 87 ALA A N 1
ATOM 662 C CA . ALA A 1 87 ? 10.156 3.914 6.100 1.00 86.88 87 ALA A CA 1
ATOM 663 C C . ALA A 1 87 ? 10.842 3.479 4.793 1.00 86.88 87 ALA A C 1
ATOM 665 O O . ALA A 1 87 ? 10.339 2.593 4.104 1.00 86.88 87 ALA A O 1
ATOM 666 N N . VAL A 1 88 ? 12.010 4.049 4.478 1.00 88.62 88 VAL A N 1
ATOM 667 C CA . VAL A 1 88 ? 12.809 3.679 3.298 1.00 88.62 88 VAL A CA 1
ATOM 668 C C . VAL A 1 88 ? 13.267 2.227 3.391 1.00 88.62 88 VAL A C 1
ATOM 670 O O . VAL A 1 88 ? 13.073 1.466 2.449 1.00 88.62 88 VAL A O 1
ATOM 673 N N . VAL A 1 89 ? 13.818 1.813 4.534 1.00 90.56 89 VAL A N 1
ATOM 674 C CA . VAL A 1 89 ? 14.264 0.431 4.752 1.00 90.56 89 VAL A CA 1
ATOM 675 C C . VAL A 1 89 ? 13.083 -0.532 4.666 1.00 90.56 89 VAL A C 1
ATOM 677 O O . VAL A 1 89 ? 13.176 -1.524 3.955 1.00 90.56 89 VAL A O 1
ATOM 680 N N . ALA A 1 90 ? 11.949 -0.235 5.304 1.00 86.94 90 ALA A N 1
ATOM 681 C CA . ALA A 1 90 ? 10.754 -1.077 5.234 1.00 86.94 90 ALA A CA 1
ATOM 682 C C . ALA A 1 90 ? 10.211 -1.212 3.801 1.00 86.94 90 ALA A C 1
ATOM 684 O O . ALA A 1 90 ? 9.730 -2.278 3.422 1.00 86.94 90 ALA A O 1
ATOM 685 N N . ASN A 1 91 ? 10.302 -0.149 2.996 1.00 85.75 91 ASN A N 1
ATOM 686 C CA . ASN A 1 91 ? 9.893 -0.173 1.597 1.00 85.75 91 ASN A CA 1
ATOM 687 C C . ASN A 1 91 ? 10.869 -0.990 0.728 1.00 85.75 91 ASN A C 1
ATOM 689 O O . ASN A 1 91 ? 10.424 -1.831 -0.047 1.00 85.75 91 ASN A O 1
ATOM 693 N N . LEU A 1 92 ? 12.183 -0.818 0.920 1.00 85.06 92 LEU A N 1
ATOM 694 C CA . LEU A 1 92 ? 13.229 -1.571 0.211 1.00 85.06 92 LEU A CA 1
ATOM 695 C C . LEU A 1 92 ? 13.236 -3.063 0.571 1.00 85.06 92 LEU A C 1
ATOM 697 O O . LEU A 1 92 ? 13.478 -3.904 -0.292 1.00 85.06 92 LEU A O 1
ATOM 701 N N . LEU A 1 93 ? 12.951 -3.403 1.832 1.00 88.88 93 LEU A N 1
ATOM 702 C CA . LEU A 1 93 ? 12.848 -4.787 2.304 1.00 88.88 93 LEU A CA 1
ATOM 703 C C . LEU A 1 93 ? 11.531 -5.459 1.900 1.00 88.88 93 LEU A C 1
ATOM 705 O O . LEU A 1 93 ? 11.357 -6.635 2.201 1.00 88.88 93 LEU A O 1
ATOM 709 N N . ASN A 1 94 ? 10.603 -4.758 1.241 1.00 86.56 94 ASN A N 1
ATOM 710 C CA . ASN A 1 94 ? 9.354 -5.345 0.775 1.00 86.56 94 ASN A CA 1
ATOM 711 C C . ASN A 1 94 ? 9.572 -6.039 -0.584 1.00 86.56 94 ASN A C 1
ATOM 713 O O . ASN A 1 94 ? 9.522 -5.375 -1.626 1.00 86.56 94 ASN A O 1
ATOM 717 N N . PRO A 1 95 ? 9.755 -7.377 -0.627 1.00 83.50 95 PRO A N 1
ATOM 718 C CA . PRO A 1 95 ? 10.069 -8.069 -1.874 1.00 83.50 95 PRO A CA 1
ATOM 719 C C . PRO A 1 95 ? 8.925 -7.971 -2.884 1.00 83.50 95 PRO A C 1
ATOM 721 O O . PRO A 1 95 ? 9.156 -8.108 -4.080 1.00 83.50 95 PRO A O 1
ATOM 724 N N . LYS A 1 96 ? 7.690 -7.706 -2.435 1.00 83.62 96 LYS A N 1
ATOM 725 C CA . LYS A 1 96 ? 6.529 -7.593 -3.318 1.00 83.62 96 LYS A CA 1
ATOM 726 C C . LYS A 1 96 ? 6.657 -6.404 -4.265 1.00 83.62 96 LYS A C 1
ATOM 728 O O . LYS A 1 96 ? 6.314 -6.533 -5.435 1.00 83.62 96 LYS A O 1
ATOM 733 N N . LEU A 1 97 ? 7.158 -5.271 -3.770 1.00 83.50 97 LEU A N 1
ATOM 734 C CA . LEU A 1 97 ? 7.364 -4.081 -4.592 1.00 83.50 97 LEU A CA 1
ATOM 735 C C . LEU A 1 97 ? 8.466 -4.327 -5.628 1.00 83.50 97 LEU A C 1
ATOM 737 O O . LEU A 1 97 ? 8.272 -4.070 -6.813 1.00 83.50 97 LEU A O 1
ATOM 741 N N . SER A 1 98 ? 9.589 -4.897 -5.192 1.00 82.44 98 SER A N 1
ATOM 742 C CA . SER A 1 98 ? 10.720 -5.218 -6.067 1.00 82.44 98 SER A CA 1
ATOM 743 C C . SER A 1 98 ? 10.343 -6.233 -7.150 1.00 82.44 98 SER A C 1
ATOM 745 O O . SER A 1 98 ? 10.656 -6.028 -8.320 1.00 82.44 98 SER A O 1
ATOM 747 N N . LEU A 1 99 ? 9.615 -7.295 -6.787 1.00 86.00 99 LEU A N 1
ATOM 748 C CA . LEU A 1 99 ? 9.120 -8.298 -7.735 1.00 86.00 99 LEU A CA 1
ATOM 749 C C . LEU A 1 99 ? 8.100 -7.712 -8.717 1.00 86.00 99 LEU A C 1
ATOM 751 O O . LEU A 1 99 ? 8.110 -8.085 -9.886 1.00 86.00 99 LEU A O 1
ATOM 755 N N . PHE A 1 100 ? 7.252 -6.778 -8.273 1.00 85.19 100 PHE A N 1
ATOM 756 C CA . PHE A 1 100 ? 6.337 -6.062 -9.159 1.00 85.19 100 PHE A CA 1
ATOM 757 C C . PHE A 1 100 ? 7.109 -5.287 -10.233 1.00 85.19 100 PHE A C 1
ATOM 759 O O . PHE A 1 100 ? 6.869 -5.489 -11.420 1.00 85.19 100 PHE A O 1
ATOM 766 N N . PHE A 1 101 ? 8.089 -4.462 -9.856 1.00 83.12 101 PHE A N 1
ATOM 767 C CA . PHE A 1 101 ? 8.886 -3.749 -10.857 1.00 83.12 101 PHE A CA 1
ATOM 768 C C . PHE A 1 101 ? 9.660 -4.702 -11.763 1.00 83.12 101 PHE A C 1
ATOM 770 O O . PHE A 1 101 ? 9.652 -4.514 -12.973 1.00 83.12 101 PHE A O 1
ATOM 777 N N . LEU A 1 102 ? 10.260 -5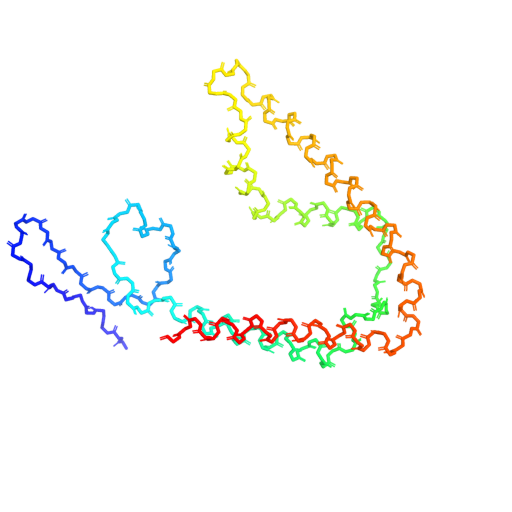.761 -11.221 1.00 83.75 102 LEU A N 1
ATOM 778 C CA . LEU A 1 102 ? 10.982 -6.736 -12.036 1.00 83.75 102 LEU A CA 1
ATOM 779 C C . LEU A 1 102 ? 10.078 -7.411 -13.082 1.00 83.75 102 LEU A C 1
ATOM 781 O O . LEU A 1 102 ? 10.528 -7.669 -14.194 1.00 83.75 102 LEU A O 1
ATOM 785 N N . ALA A 1 103 ? 8.814 -7.676 -12.746 1.00 85.00 103 ALA A N 1
ATOM 786 C CA . ALA A 1 103 ? 7.865 -8.329 -13.644 1.00 85.00 103 ALA A CA 1
ATOM 787 C C . ALA A 1 103 ? 7.227 -7.371 -14.666 1.00 85.00 103 ALA A C 1
ATOM 789 O O . ALA A 1 103 ? 7.011 -7.759 -15.814 1.00 85.00 103 ALA A O 1
ATOM 790 N N . PHE A 1 104 ? 6.915 -6.134 -14.266 1.00 84.69 104 PHE A N 1
ATOM 791 C CA . PHE A 1 104 ? 6.142 -5.198 -15.090 1.00 84.69 104 PHE A CA 1
ATOM 792 C C . PHE A 1 104 ? 7.004 -4.175 -15.832 1.00 84.69 104 PHE A C 1
ATOM 794 O O . PHE A 1 104 ? 6.697 -3.835 -16.969 1.00 84.69 104 PHE A O 1
ATOM 801 N N . LEU A 1 105 ? 8.106 -3.702 -15.244 1.00 82.75 105 LEU A N 1
ATOM 802 C CA . LEU A 1 105 ? 8.962 -2.679 -15.853 1.00 82.75 105 LEU A CA 1
ATOM 803 C C . LEU A 1 105 ? 9.555 -3.093 -17.219 1.00 82.75 105 LEU A C 1
ATOM 805 O O . LEU A 1 105 ? 9.535 -2.260 -18.126 1.00 82.75 105 LEU A O 1
ATOM 809 N N . PRO A 1 106 ? 10.021 -4.347 -17.433 1.00 81.06 106 PRO A N 1
ATOM 810 C CA . PRO A 1 106 ? 10.521 -4.771 -18.742 1.00 81.06 106 PRO A CA 1
ATOM 811 C C . PRO A 1 106 ? 9.457 -4.709 -19.845 1.00 81.06 106 PRO A C 1
ATOM 813 O O . PRO A 1 106 ? 9.799 -4.517 -21.006 1.00 81.06 106 PRO A O 1
ATOM 816 N N . GLN A 1 107 ? 8.173 -4.846 -19.493 1.00 83.69 107 GLN A N 1
ATOM 817 C CA . GLN A 1 107 ? 7.065 -4.840 -20.455 1.00 83.69 107 GLN A CA 1
ATOM 818 C C . GLN A 1 107 ? 6.825 -3.455 -21.071 1.00 83.69 107 GLN A C 1
ATOM 820 O O . GLN A 1 107 ? 6.195 -3.354 -22.121 1.00 83.69 107 GLN A O 1
ATOM 825 N N . PHE A 1 108 ? 7.331 -2.390 -20.443 1.00 82.06 108 PHE A N 1
ATOM 826 C CA . PHE A 1 108 ? 7.187 -1.013 -20.919 1.00 82.06 108 PHE A CA 1
ATOM 827 C C . PHE A 1 108 ? 8.359 -0.535 -21.787 1.00 82.06 108 PHE A C 1
ATOM 829 O O . PHE A 1 108 ? 8.359 0.612 -22.229 1.00 82.06 108 PHE A O 1
ATOM 836 N N . ILE A 1 109 ? 9.357 -1.388 -22.035 1.00 83.81 109 ILE A N 1
ATOM 837 C CA . ILE A 1 109 ? 10.528 -1.052 -22.851 1.00 83.81 109 ILE A CA 1
ATOM 838 C C . ILE A 1 109 ? 10.376 -1.665 -24.235 1.00 83.81 109 ILE A C 1
ATOM 840 O O . ILE A 1 109 ? 9.953 -2.810 -24.390 1.00 83.81 109 ILE A O 1
ATOM 844 N N . ALA A 1 110 ? 10.734 -0.897 -25.263 1.00 80.69 110 ALA A N 1
ATOM 845 C CA . ALA A 1 110 ? 10.710 -1.385 -26.631 1.00 80.69 110 ALA A CA 1
ATOM 846 C C . ALA A 1 110 ? 11.714 -2.537 -26.809 1.00 80.69 110 ALA A C 1
ATOM 848 O O . ALA A 1 110 ? 12.873 -2.437 -26.417 1.00 80.69 110 ALA A O 1
ATOM 849 N N . ALA A 1 111 ? 11.308 -3.615 -27.483 1.00 74.19 111 ALA A N 1
ATOM 850 C CA . ALA A 1 111 ? 12.143 -4.810 -27.665 1.00 74.19 111 ALA A CA 1
ATOM 851 C C . ALA A 1 111 ? 13.473 -4.572 -28.422 1.00 74.19 111 ALA A C 1
ATOM 853 O O . ALA A 1 111 ? 14.323 -5.456 -28.453 1.00 74.19 111 ALA A O 1
ATOM 854 N N . ARG A 1 112 ? 13.651 -3.404 -29.057 1.00 78.62 112 ARG A N 1
ATOM 855 C CA . ARG A 1 112 ? 14.855 -3.013 -29.820 1.00 78.62 112 ARG A CA 1
ATOM 856 C C . ARG A 1 112 ? 15.604 -1.825 -29.209 1.00 78.62 112 ARG A C 1
ATOM 858 O O . ARG A 1 112 ? 16.343 -1.147 -29.917 1.00 78.62 112 ARG A O 1
ATOM 865 N N . ASP A 1 113 ? 15.369 -1.534 -27.935 1.00 80.38 113 ASP A N 1
ATOM 866 C CA . ASP A 1 113 ? 16.021 -0.410 -27.270 1.00 80.38 113 ASP A CA 1
ATOM 867 C C . ASP A 1 113 ? 17.540 -0.642 -27.161 1.00 80.38 113 ASP A C 1
ATOM 869 O O . ASP A 1 113 ? 17.991 -1.741 -26.836 1.00 80.38 113 ASP A O 1
ATOM 873 N N . VAL A 1 114 ? 18.337 0.389 -27.454 1.00 79.94 114 VAL A N 1
ATOM 874 C CA . VAL A 1 114 ? 19.811 0.295 -27.492 1.00 79.94 114 VAL A CA 1
ATOM 875 C C . VAL A 1 114 ? 20.385 0.217 -26.070 1.00 79.94 114 VAL A C 1
ATOM 877 O O . VAL A 1 114 ? 21.422 -0.408 -25.844 1.00 79.94 114 VAL A O 1
ATOM 880 N N . HIS A 1 115 ? 19.680 0.800 -25.092 1.00 85.56 115 HIS A N 1
ATOM 881 C CA . HIS A 1 115 ? 20.086 0.846 -23.685 1.00 85.56 115 HIS A CA 1
ATOM 882 C C . HIS A 1 115 ? 18.916 0.519 -22.734 1.00 85.56 115 HIS A C 1
ATOM 884 O O . HIS A 1 115 ? 18.469 1.384 -21.975 1.00 85.56 115 HIS A O 1
ATOM 890 N N . PRO A 1 116 ? 18.432 -0.738 -22.704 1.00 84.31 116 PRO A N 1
ATOM 891 C CA . PRO A 1 116 ? 17.227 -1.115 -21.959 1.00 84.31 116 PRO A CA 1
ATOM 892 C C . PRO A 1 116 ? 17.333 -0.829 -20.452 1.00 84.31 116 PRO A C 1
ATOM 894 O O . PRO A 1 116 ? 16.374 -0.365 -19.840 1.00 84.31 116 PRO A O 1
ATOM 897 N N . THR A 1 117 ? 18.508 -1.019 -19.845 1.00 86.00 117 THR A N 1
ATOM 898 C CA . THR A 1 117 ? 18.729 -0.748 -18.414 1.00 86.00 117 THR A CA 1
ATOM 899 C C . THR A 1 117 ? 18.586 0.737 -18.068 1.00 86.00 117 THR A C 1
ATOM 901 O O . THR A 1 117 ? 18.095 1.080 -16.996 1.00 86.00 117 THR A O 1
ATOM 904 N N . GLN A 1 118 ? 18.984 1.639 -18.969 1.00 87.81 118 GLN A N 1
ATOM 905 C CA . GLN A 1 118 ? 18.838 3.078 -18.752 1.00 87.81 118 GLN A CA 1
ATOM 906 C C . GLN A 1 118 ? 17.364 3.490 -18.837 1.00 87.81 118 GLN A C 1
ATOM 908 O O . GLN A 1 118 ? 16.881 4.203 -17.957 1.00 87.81 118 GLN A O 1
ATOM 913 N N . SER A 1 119 ? 16.633 2.980 -19.832 1.00 87.31 119 SER A N 1
ATOM 914 C CA . SER A 1 119 ? 15.185 3.180 -19.965 1.00 87.31 119 SER A CA 1
ATOM 915 C C . SER A 1 119 ? 14.422 2.659 -18.738 1.00 87.31 119 SER A C 1
ATOM 917 O O . SER A 1 119 ? 13.538 3.350 -18.230 1.00 87.31 119 SER A O 1
ATOM 919 N N . MET A 1 120 ? 14.820 1.502 -18.186 1.00 86.75 120 MET A N 1
ATOM 920 C CA . MET A 1 120 ? 14.293 0.980 -16.915 1.00 86.75 120 MET A CA 1
ATOM 921 C C . MET A 1 120 ? 14.478 1.966 -15.760 1.00 86.75 120 MET A C 1
ATOM 923 O O . MET A 1 120 ? 13.527 2.254 -15.030 1.00 86.75 120 MET A O 1
ATOM 927 N N . LEU A 1 121 ? 15.697 2.481 -15.577 1.00 88.25 121 LEU A N 1
ATOM 928 C CA . LEU A 1 121 ? 16.009 3.401 -14.482 1.00 88.25 121 LEU A CA 1
ATOM 929 C C . LEU A 1 121 ? 15.227 4.711 -14.607 1.00 88.25 121 LEU A C 1
ATOM 931 O O . LEU A 1 121 ? 14.678 5.185 -13.614 1.00 88.25 121 LEU A O 1
ATOM 935 N N . ILE A 1 122 ? 15.120 5.260 -15.820 1.00 90.12 122 ILE A N 1
ATOM 936 C CA . ILE A 1 122 ? 14.353 6.483 -16.086 1.00 90.12 122 ILE A CA 1
ATOM 937 C C . ILE A 1 122 ? 12.869 6.258 -15.786 1.00 90.12 122 ILE A C 1
ATOM 939 O O . ILE A 1 122 ? 12.269 7.040 -15.048 1.00 90.12 122 ILE A O 1
ATOM 943 N N . LEU A 1 123 ? 12.276 5.177 -16.299 1.00 89.50 123 LEU A N 1
ATOM 944 C CA . LEU A 1 123 ? 10.861 4.884 -16.075 1.00 89.50 123 LEU A CA 1
ATOM 945 C C . LEU A 1 123 ? 10.561 4.634 -14.590 1.00 89.50 123 LEU A C 1
ATOM 947 O O . LEU A 1 123 ? 9.562 5.127 -14.066 1.00 89.50 123 LEU A O 1
ATOM 951 N N . SER A 1 124 ? 11.463 3.939 -13.892 1.00 88.00 124 SER A N 1
ATOM 952 C CA . SER A 1 124 ? 11.370 3.724 -12.443 1.00 88.00 124 SER A CA 1
ATOM 953 C C . SER A 1 124 ? 11.449 5.040 -11.670 1.00 88.00 124 SER A C 1
ATOM 955 O O . SER A 1 124 ? 10.674 5.250 -10.740 1.00 88.00 124 SER A O 1
ATOM 957 N N . ALA A 1 125 ? 12.346 5.948 -12.066 1.00 89.88 125 ALA A N 1
ATOM 958 C CA . ALA A 1 125 ? 12.484 7.261 -11.445 1.00 89.88 125 ALA A CA 1
ATOM 959 C C . ALA A 1 125 ? 11.233 8.129 -11.657 1.00 89.88 125 ALA A C 1
ATOM 961 O O . ALA A 1 125 ? 10.763 8.760 -10.711 1.00 89.88 125 ALA A O 1
ATOM 962 N N . ILE A 1 126 ? 10.651 8.116 -12.862 1.00 92.81 126 ILE A N 1
ATOM 963 C CA . ILE A 1 126 ? 9.392 8.816 -13.159 1.00 92.81 126 ILE A CA 1
ATOM 964 C C . ILE A 1 126 ? 8.258 8.253 -12.298 1.00 92.81 126 ILE A C 1
ATOM 966 O O . ILE A 1 126 ? 7.553 9.013 -11.632 1.00 92.81 126 ILE A O 1
ATOM 970 N N . PHE A 1 127 ? 8.108 6.927 -12.251 1.00 89.00 127 PHE A N 1
ATOM 971 C CA . PHE A 1 127 ? 7.096 6.281 -11.419 1.00 89.00 127 PHE A CA 1
ATOM 972 C C . PHE A 1 127 ? 7.282 6.611 -9.931 1.00 89.00 127 PHE A C 1
ATOM 974 O O . PHE A 1 127 ? 6.311 6.922 -9.238 1.00 89.00 127 PHE A O 1
ATOM 981 N N . ALA A 1 128 ? 8.522 6.588 -9.434 1.00 88.88 128 ALA A N 1
ATOM 982 C CA . ALA A 1 128 ? 8.839 6.946 -8.056 1.00 88.88 128 ALA A CA 1
ATOM 983 C C . ALA A 1 128 ? 8.481 8.410 -7.755 1.00 88.88 128 ALA A C 1
ATOM 985 O O . ALA A 1 128 ? 7.865 8.679 -6.726 1.00 88.88 128 ALA A O 1
ATOM 986 N N . ALA A 1 129 ? 8.788 9.342 -8.663 1.00 94.00 129 ALA A N 1
ATOM 987 C CA . ALA A 1 129 ? 8.441 10.755 -8.518 1.00 94.00 129 ALA A CA 1
ATOM 988 C C . ALA A 1 129 ? 6.920 10.981 -8.505 1.00 94.00 129 ALA A C 1
ATOM 990 O O . ALA A 1 129 ? 6.410 11.707 -7.651 1.00 94.00 129 ALA A O 1
ATOM 991 N N . MET A 1 130 ? 6.181 10.316 -9.398 1.00 95.25 130 MET A N 1
ATOM 992 C CA . MET A 1 130 ? 4.715 10.363 -9.411 1.00 95.25 130 MET A CA 1
ATOM 993 C C . MET A 1 130 ? 4.122 9.791 -8.121 1.00 95.25 130 MET A C 1
ATOM 995 O O . MET A 1 130 ? 3.255 10.410 -7.507 1.00 95.25 130 MET A O 1
ATOM 999 N N . THR A 1 131 ? 4.619 8.633 -7.682 1.00 90.38 131 THR A N 1
ATOM 1000 C CA . THR A 1 131 ? 4.176 7.980 -6.442 1.00 90.38 131 THR A CA 1
ATOM 1001 C C . THR A 1 131 ? 4.446 8.869 -5.234 1.00 90.38 131 THR A C 1
ATOM 1003 O O . THR A 1 131 ? 3.573 9.038 -4.385 1.00 90.38 131 THR A O 1
ATOM 1006 N N . PHE A 1 132 ? 5.626 9.492 -5.181 1.00 90.88 132 PHE A N 1
ATOM 1007 C CA . PHE A 1 132 ? 5.979 10.451 -4.143 1.00 90.88 132 PHE A CA 1
ATOM 1008 C C . PHE A 1 132 ? 5.015 11.639 -4.136 1.00 90.88 132 PHE A C 1
ATOM 1010 O O . PHE A 1 132 ? 4.448 11.934 -3.091 1.00 90.88 132 PHE A O 1
ATOM 1017 N N . ALA A 1 133 ? 4.747 12.262 -5.288 1.00 95.62 133 ALA A N 1
ATOM 1018 C CA . ALA A 1 133 ? 3.824 13.393 -5.381 1.00 95.62 133 ALA A CA 1
ATOM 1019 C C . ALA A 1 133 ? 2.406 13.036 -4.897 1.00 95.62 133 ALA A C 1
ATOM 1021 O O . ALA A 1 133 ? 1.817 13.768 -4.098 1.00 95.62 133 ALA A O 1
ATOM 1022 N N . VAL A 1 134 ? 1.875 11.885 -5.324 1.00 95.88 134 VAL A N 1
ATOM 1023 C CA . VAL A 1 134 ? 0.548 11.404 -4.909 1.00 95.88 134 VAL A CA 1
ATOM 1024 C C . VAL A 1 134 ? 0.506 11.116 -3.407 1.00 95.88 134 VAL A C 1
ATOM 1026 O O . VAL A 1 134 ? -0.435 11.530 -2.730 1.00 95.88 134 VAL A O 1
ATOM 1029 N N . PHE A 1 135 ? 1.524 10.452 -2.853 1.00 91.69 135 PHE A N 1
ATOM 1030 C CA . PHE A 1 135 ? 1.578 10.163 -1.419 1.00 91.69 135 PHE A CA 1
ATOM 1031 C C . PHE A 1 135 ? 1.836 11.398 -0.560 1.00 91.69 135 PHE A C 1
ATOM 1033 O O . PHE A 1 135 ? 1.266 11.490 0.525 1.00 91.69 135 PHE A O 1
ATOM 1040 N N .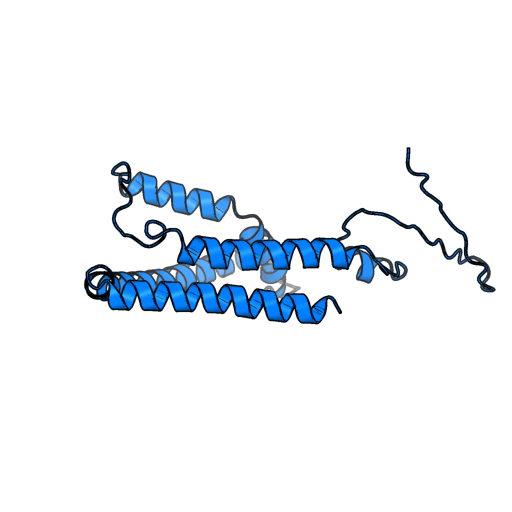 SER A 1 136 ? 2.620 12.370 -1.027 1.00 91.50 136 SER A N 1
ATOM 1041 C CA . SER A 1 136 ? 2.759 13.663 -0.352 1.00 91.50 136 SER A CA 1
ATOM 1042 C C . SER A 1 136 ? 1.419 14.389 -0.293 1.00 91.50 136 SER A C 1
ATOM 1044 O O . SER A 1 136 ? 1.033 14.859 0.775 1.00 91.50 136 SER A O 1
ATOM 1046 N N . LEU A 1 137 ? 0.674 14.419 -1.402 1.00 94.38 137 LEU A N 1
ATOM 1047 C CA . LEU A 1 137 ? -0.656 15.020 -1.439 1.00 94.38 137 LEU A CA 1
ATOM 1048 C C . LEU A 1 137 ? -1.609 14.314 -0.465 1.00 94.38 137 LEU A C 1
ATOM 1050 O O . LEU A 1 137 ? -2.252 14.968 0.355 1.00 94.38 137 LEU A O 1
ATOM 1054 N N . TYR A 1 138 ? -1.642 12.980 -0.499 1.00 92.44 138 TYR A N 1
ATOM 1055 C CA . TYR A 1 138 ? -2.438 12.181 0.431 1.00 92.44 138 TYR A CA 1
ATOM 1056 C C . TYR A 1 138 ? -2.045 12.440 1.891 1.00 92.44 138 TYR A C 1
ATOM 1058 O O . TYR A 1 138 ? -2.917 12.590 2.739 1.00 92.44 138 TYR A O 1
ATOM 1066 N N . GLY A 1 139 ? -0.747 12.555 2.183 1.00 89.25 139 GLY A N 1
ATOM 1067 C CA . GLY A 1 139 ? -0.225 12.864 3.513 1.00 89.25 139 GLY A CA 1
ATOM 1068 C C . GLY A 1 139 ? -0.651 14.242 4.020 1.00 89.25 139 GLY A C 1
ATOM 1069 O O . GLY A 1 139 ? -1.048 14.363 5.177 1.00 89.25 139 GLY A O 1
ATOM 1070 N N . ILE A 1 140 ? -0.642 15.264 3.159 1.00 90.19 140 ILE A N 1
ATOM 1071 C CA . ILE A 1 140 ? -1.117 16.614 3.503 1.00 90.19 140 ILE A CA 1
ATOM 1072 C C . ILE A 1 140 ? -2.613 16.582 3.840 1.00 90.19 140 ILE A C 1
ATOM 1074 O O . ILE A 1 140 ? -3.018 17.076 4.893 1.00 90.19 140 ILE A O 1
ATOM 1078 N N . PHE A 1 141 ? -3.434 15.949 2.995 1.00 89.44 141 PHE A N 1
ATOM 1079 C CA . PHE A 1 141 ? -4.866 15.798 3.269 1.00 89.44 141 PHE A CA 1
ATOM 1080 C C . PHE A 1 141 ? -5.127 14.977 4.534 1.00 89.44 141 PHE A C 1
ATOM 1082 O O . PHE A 1 141 ? -5.958 15.358 5.357 1.00 89.44 141 PHE A O 1
ATOM 1089 N N . ALA A 1 142 ? -4.393 13.882 4.729 1.00 87.56 142 ALA A N 1
ATOM 1090 C CA . ALA A 1 142 ? -4.499 13.051 5.919 1.00 87.56 142 ALA A CA 1
ATOM 1091 C C . ALA A 1 142 ? -4.121 13.829 7.184 1.00 87.56 142 ALA A C 1
ATOM 1093 O O . ALA A 1 142 ? -4.810 13.696 8.188 1.00 87.56 142 ALA A O 1
ATOM 1094 N N . SER A 1 143 ? -3.091 14.679 7.139 1.00 85.44 143 SER A N 1
ATOM 1095 C CA . SER A 1 143 ? -2.709 15.542 8.261 1.00 85.44 143 SER A CA 1
ATOM 1096 C C . SER A 1 143 ? -3.821 16.536 8.603 1.00 85.44 143 SER A C 1
ATOM 1098 O O . SER A 1 143 ? -4.233 16.605 9.764 1.00 85.44 143 SER A O 1
ATOM 1100 N N . ALA A 1 144 ? -4.393 17.210 7.600 1.00 84.31 144 ALA A N 1
ATOM 1101 C CA . ALA A 1 144 ? -5.510 18.134 7.795 1.00 84.31 144 ALA A CA 1
ATOM 1102 C C . ALA A 1 144 ? -6.734 17.438 8.419 1.00 84.31 144 ALA A C 1
ATOM 1104 O O . ALA A 1 144 ? -7.315 17.932 9.384 1.00 84.31 144 ALA A O 1
ATOM 1105 N N . VAL A 1 145 ? -7.090 16.251 7.918 1.00 84.88 145 VAL A N 1
ATOM 1106 C CA . VAL A 1 145 ? -8.225 15.462 8.419 1.00 84.88 145 VAL A CA 1
ATOM 1107 C C . VAL A 1 145 ? -7.934 14.857 9.797 1.00 84.88 145 VAL A C 1
ATOM 1109 O O . VAL A 1 145 ? -8.828 14.794 10.643 1.00 84.88 145 VAL A O 1
ATOM 1112 N N . SER A 1 146 ? -6.692 14.449 10.066 1.00 80.75 146 SER A N 1
ATOM 1113 C CA . SER A 1 146 ? -6.314 13.812 11.331 1.00 80.75 146 SER A CA 1
ATOM 1114 C C . SER A 1 146 ? -6.551 14.722 12.533 1.00 80.75 146 SER A C 1
ATOM 1116 O O . SER A 1 146 ? -7.019 14.235 13.558 1.00 80.75 146 SER A O 1
ATOM 1118 N N . HIS A 1 147 ? -6.351 16.039 12.395 1.00 75.38 147 HIS A N 1
ATOM 1119 C CA . HIS A 1 147 ? -6.622 16.994 13.473 1.00 75.38 147 HIS A CA 1
ATOM 1120 C C . HIS A 1 147 ? -8.092 16.969 13.914 1.00 75.38 147 HIS A C 1
ATOM 1122 O O . HIS A 1 147 ? -8.380 17.035 15.108 1.00 75.38 147 HIS A O 1
ATOM 1128 N N . SER A 1 148 ? -9.028 16.822 12.973 1.00 76.81 148 SER A N 1
ATOM 1129 C CA . SER A 1 148 ? -10.465 16.749 13.269 1.00 76.81 148 SER A CA 1
ATOM 1130 C C . SER A 1 148 ? -10.928 15.346 13.679 1.00 76.81 148 SER A C 1
ATOM 1132 O O . SER A 1 148 ? -11.857 15.210 14.476 1.00 76.81 148 SER A O 1
ATOM 1134 N N . VAL A 1 149 ? -10.299 14.294 13.145 1.00 80.25 149 VAL A N 1
ATOM 1135 C CA . VAL A 1 149 ? -10.690 12.894 13.385 1.00 80.25 149 VAL A CA 1
ATOM 1136 C C . VAL A 1 149 ? -10.164 12.370 14.719 1.00 80.25 149 VAL A C 1
ATOM 1138 O O . VAL A 1 149 ? -10.920 11.739 15.458 1.00 80.25 149 VAL A O 1
ATOM 1141 N N . LEU A 1 150 ? -8.903 12.656 15.058 1.00 75.88 150 LEU A N 1
ATOM 1142 C CA . LEU A 1 150 ? -8.250 12.129 16.262 1.00 75.88 150 LEU A CA 1
ATOM 1143 C C . LEU A 1 150 ? -8.888 12.651 17.557 1.00 75.88 150 LEU A C 1
ATOM 1145 O O . LEU A 1 150 ? -8.892 11.948 18.564 1.00 75.88 150 LEU A O 1
ATOM 1149 N N . GLY A 1 151 ? -9.479 13.850 17.525 1.00 72.38 151 GLY A N 1
ATOM 1150 C CA . GLY A 1 151 ? -10.185 14.431 18.669 1.00 72.38 151 GLY A CA 1
ATOM 1151 C C . GLY A 1 151 ? -11.607 13.896 18.889 1.00 72.38 151 GLY A C 1
ATOM 1152 O O . GLY A 1 151 ? -12.176 14.112 19.958 1.00 72.38 151 GLY A O 1
ATOM 1153 N N . ASN A 1 152 ? -12.210 13.200 17.914 1.00 81.31 152 ASN A N 1
ATOM 1154 C CA . ASN A 1 152 ? -13.615 12.790 17.981 1.00 81.31 152 ASN A CA 1
ATOM 1155 C C . ASN A 1 152 ? -13.781 11.268 18.109 1.00 81.31 152 ASN A C 1
ATOM 1157 O O . ASN A 1 152 ? -13.741 10.518 17.130 1.00 81.31 152 ASN A O 1
ATOM 1161 N N . HIS A 1 153 ? -14.091 10.817 19.329 1.00 79.44 153 HIS A N 1
ATOM 1162 C CA . HIS A 1 153 ? -14.279 9.399 19.650 1.00 79.44 153 HIS A CA 1
ATOM 1163 C C . HIS A 1 153 ? -15.347 8.701 18.788 1.00 79.44 153 HIS A C 1
ATOM 1165 O O . HIS A 1 153 ? -15.223 7.509 18.492 1.00 79.44 153 HIS A O 1
ATOM 1171 N N . ARG A 1 154 ? -16.390 9.423 18.349 1.00 82.12 154 ARG A N 1
ATOM 1172 C CA . ARG A 1 154 ? -17.451 8.855 17.501 1.00 82.12 154 ARG A CA 1
ATOM 1173 C C . ARG A 1 154 ? -16.938 8.536 16.099 1.00 82.12 154 ARG A C 1
ATOM 1175 O O . ARG A 1 154 ? -17.222 7.456 15.590 1.00 82.12 154 ARG A O 1
ATOM 1182 N N . VAL A 1 155 ? -16.147 9.432 15.507 1.00 84.00 155 VAL A N 1
ATOM 1183 C CA . VAL A 1 155 ? -15.565 9.229 14.169 1.00 84.00 155 VAL A CA 1
ATOM 1184 C C . VAL A 1 155 ? -14.543 8.100 14.204 1.00 84.00 155 VAL A C 1
ATOM 1186 O O . VAL A 1 155 ? -14.605 7.193 13.378 1.00 84.00 155 VAL A O 1
ATOM 1189 N N . MET A 1 156 ? -13.668 8.090 15.213 1.00 82.75 156 MET A N 1
ATOM 1190 C CA . MET A 1 156 ? -12.683 7.022 15.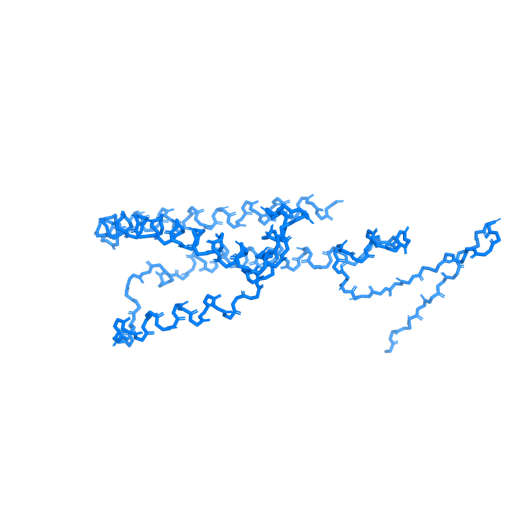394 1.00 82.75 156 MET A CA 1
ATOM 1191 C C . MET A 1 156 ? -13.357 5.651 15.567 1.00 82.75 156 MET A C 1
ATOM 1193 O O . MET A 1 156 ? -12.913 4.654 15.001 1.00 82.75 156 MET A O 1
ATOM 1197 N N . THR A 1 157 ? -14.479 5.600 16.294 1.00 84.12 157 THR A N 1
ATOM 1198 C CA . THR A 1 157 ? -15.293 4.382 16.422 1.00 84.12 157 THR A CA 1
ATOM 1199 C C . THR A 1 157 ? -15.918 3.983 15.084 1.00 84.12 157 THR A C 1
ATOM 1201 O O . THR A 1 157 ? -15.845 2.812 14.720 1.00 84.12 157 THR A O 1
ATOM 1204 N N . GLY A 1 158 ? -16.458 4.933 14.315 1.00 86.31 158 GLY A N 1
ATOM 1205 C CA . GLY A 1 158 ? -16.986 4.676 12.972 1.00 86.31 158 GLY A CA 1
ATOM 1206 C C . GLY A 1 158 ? -15.940 4.084 12.022 1.00 86.31 158 GLY A C 1
ATOM 1207 O O . GLY A 1 158 ? -16.211 3.084 11.361 1.00 86.31 158 GLY A O 1
ATOM 1208 N N . ILE A 1 159 ? -14.717 4.628 12.021 1.00 86.81 159 ILE A N 1
ATOM 1209 C CA . ILE A 1 159 ? -13.596 4.102 11.226 1.00 86.81 159 ILE A CA 1
ATOM 1210 C C . ILE A 1 159 ? -13.261 2.664 11.643 1.00 86.81 159 ILE A C 1
ATOM 1212 O O . ILE A 1 159 ? -13.132 1.799 10.779 1.00 86.81 159 ILE A O 1
ATOM 1216 N N . ARG A 1 160 ? -13.177 2.372 12.949 1.00 87.44 160 ARG A N 1
ATOM 1217 C CA . ARG A 1 160 ? -12.899 1.009 13.451 1.00 87.44 160 ARG A CA 1
ATOM 1218 C C . ARG A 1 160 ? -13.942 0.003 12.985 1.00 87.44 160 ARG A C 1
ATOM 1220 O O . ARG A 1 160 ? -13.581 -1.079 12.531 1.00 87.44 160 ARG A O 1
ATOM 1227 N N . TRP A 1 161 ? -15.219 0.370 13.065 1.00 90.12 161 TRP A N 1
ATOM 1228 C CA . TRP A 1 161 ? -16.307 -0.464 12.562 1.00 90.12 161 TRP A CA 1
ATOM 1229 C C . TRP A 1 161 ? -16.229 -0.647 11.047 1.00 90.12 161 TRP A C 1
ATOM 1231 O O . TRP A 1 161 ? -16.403 -1.765 10.575 1.00 90.12 161 TRP A O 1
ATOM 1241 N N . GLY A 1 162 ? -15.894 0.402 10.293 1.00 91.88 162 GLY A N 1
ATOM 1242 C CA . GLY A 1 162 ? -15.681 0.313 8.847 1.00 91.88 162 GLY A CA 1
ATOM 1243 C C . GLY A 1 162 ? -14.552 -0.650 8.467 1.00 91.88 162 GLY A C 1
ATOM 1244 O O . GLY A 1 162 ? -14.745 -1.515 7.617 1.00 91.88 162 GLY A O 1
ATOM 1245 N N . VAL A 1 163 ? -13.397 -0.560 9.136 1.00 90.44 163 VAL A N 1
ATOM 1246 C CA . VAL A 1 163 ? -12.255 -1.466 8.906 1.00 90.44 163 VAL A CA 1
ATOM 1247 C C . VAL A 1 163 ? -12.601 -2.906 9.291 1.00 90.44 163 VAL A C 1
ATOM 1249 O O . VAL A 1 163 ? -12.338 -3.830 8.521 1.00 90.44 163 VAL A O 1
ATOM 1252 N N . ALA A 1 164 ? -13.236 -3.116 10.447 1.00 91.19 164 ALA A N 1
ATOM 1253 C CA . ALA A 1 164 ? -13.658 -4.447 10.878 1.00 91.19 164 ALA A CA 1
ATOM 1254 C C . ALA A 1 164 ? -14.691 -5.061 9.920 1.00 91.19 164 ALA A C 1
ATOM 1256 O O . ALA A 1 164 ? -14.604 -6.247 9.592 1.00 91.19 164 ALA A O 1
ATOM 1257 N N . LEU A 1 165 ? -15.633 -4.255 9.424 1.00 94.62 165 LEU A N 1
ATOM 1258 C CA . LEU A 1 165 ? -16.620 -4.679 8.435 1.00 94.62 165 LEU A CA 1
ATOM 1259 C C . LEU A 1 165 ? -15.947 -5.038 7.109 1.00 94.62 165 LEU A C 1
ATOM 1261 O O . LEU A 1 165 ? -16.290 -6.063 6.531 1.00 94.62 165 LEU A O 1
ATOM 1265 N N . ALA A 1 166 ? -14.950 -4.271 6.663 1.00 93.31 166 ALA A N 1
ATOM 1266 C CA . ALA A 1 166 ? -14.181 -4.593 5.465 1.00 93.31 166 ALA A CA 1
ATOM 1267 C C . ALA A 1 166 ? -13.445 -5.938 5.598 1.00 93.31 166 ALA A C 1
ATOM 1269 O O . ALA A 1 166 ? -13.580 -6.793 4.723 1.00 93.31 166 ALA A O 1
ATOM 1270 N N . PHE A 1 167 ? -12.730 -6.174 6.706 1.00 93.19 167 PHE A N 1
ATOM 1271 C CA . PHE A 1 167 ? -12.075 -7.466 6.950 1.00 93.19 167 PHE A CA 1
ATOM 1272 C C . PHE A 1 167 ? -13.075 -8.621 7.018 1.00 93.19 167 PHE A C 1
ATOM 1274 O O . PHE A 1 167 ? -12.835 -9.675 6.431 1.00 93.19 167 PHE A O 1
ATOM 1281 N N . THR A 1 168 ? -14.217 -8.409 7.673 1.00 93.12 168 THR A N 1
ATOM 1282 C CA . THR A 1 168 ? -15.285 -9.410 7.762 1.00 93.12 168 THR A CA 1
ATOM 1283 C C . THR A 1 168 ? -15.877 -9.709 6.385 1.00 93.12 168 THR A C 1
ATOM 1285 O O . THR A 1 168 ? -16.013 -10.872 6.023 1.00 93.12 168 THR A O 1
ATOM 1288 N N . ALA A 1 169 ? -16.164 -8.688 5.575 1.00 93.94 169 ALA A N 1
ATOM 1289 C CA . ALA A 1 169 ? -16.713 -8.845 4.230 1.00 93.94 169 ALA A CA 1
ATOM 1290 C C . ALA A 1 169 ? -15.746 -9.590 3.300 1.00 93.94 169 ALA A C 1
ATOM 1292 O O . ALA A 1 169 ? -16.157 -10.500 2.580 1.00 93.94 169 ALA A O 1
ATOM 1293 N N . VAL A 1 170 ? -14.452 -9.253 3.344 1.00 93.50 170 VAL A N 1
ATOM 1294 C CA . VAL A 1 170 ? -13.421 -9.974 2.582 1.00 93.50 170 VAL A CA 1
ATOM 1295 C C . VAL A 1 170 ? -13.281 -11.412 3.086 1.00 93.50 170 VAL A C 1
ATOM 1297 O O . VAL A 1 170 ? -13.196 -12.323 2.269 1.00 93.50 170 VAL A O 1
ATOM 1300 N N . GLY A 1 171 ? -13.318 -11.636 4.403 1.00 91.12 171 GLY A N 1
ATOM 1301 C CA . GLY A 1 171 ? -13.268 -12.970 5.006 1.00 91.12 171 GLY A CA 1
ATOM 1302 C C . GLY A 1 171 ? -14.459 -13.847 4.616 1.00 91.12 171 GLY A C 1
ATOM 1303 O O . GLY A 1 171 ? -14.264 -14.994 4.228 1.00 91.12 171 GLY A O 1
ATOM 1304 N N . ILE A 1 172 ? -15.679 -13.302 4.636 1.00 92.38 172 ILE A N 1
ATOM 1305 C CA . ILE A 1 172 ? -16.898 -13.991 4.186 1.00 92.38 172 ILE A CA 1
ATOM 1306 C C . ILE A 1 172 ? -16.809 -14.310 2.695 1.00 92.38 172 ILE A C 1
ATOM 1308 O O . ILE A 1 172 ? -17.058 -15.445 2.299 1.00 92.38 172 ILE A O 1
ATOM 1312 N N . ARG A 1 173 ? -16.411 -13.339 1.864 1.00 91.25 173 ARG A N 1
ATOM 1313 C CA . ARG A 1 173 ? -16.233 -13.567 0.425 1.00 91.25 173 ARG A CA 1
ATOM 1314 C C . ARG A 1 173 ? -15.208 -14.669 0.167 1.00 91.25 173 ARG A C 1
ATOM 1316 O O . ARG A 1 173 ? -15.434 -15.508 -0.694 1.00 91.25 173 ARG A O 1
ATOM 1323 N N . LEU A 1 174 ? -14.105 -14.681 0.914 1.00 88.75 174 LEU A N 1
ATOM 1324 C CA . LEU A 1 174 ? -13.098 -15.731 0.818 1.00 88.75 174 LEU A CA 1
ATOM 1325 C C . LEU A 1 174 ? -13.675 -17.084 1.255 1.00 88.75 174 LEU A C 1
ATOM 1327 O O . LEU A 1 174 ? -13.475 -18.062 0.548 1.00 88.75 174 LEU A O 1
ATOM 1331 N N . ALA A 1 175 ? -14.449 -17.140 2.342 1.00 87.88 175 ALA A N 1
ATOM 1332 C CA . ALA A 1 175 ? -15.108 -18.360 2.809 1.00 87.88 175 ALA A CA 1
ATOM 1333 C C . ALA A 1 175 ? -16.069 -18.948 1.762 1.00 87.88 175 ALA A C 1
ATOM 1335 O O . ALA A 1 175 ? -16.055 -20.155 1.538 1.00 87.88 175 ALA A O 1
ATOM 1336 N N . MET A 1 176 ? -16.829 -18.095 1.067 1.00 88.38 176 MET A N 1
ATOM 1337 C CA . MET A 1 176 ? -17.716 -18.504 -0.031 1.00 88.38 176 MET A CA 1
ATOM 1338 C C . MET A 1 176 ? -16.958 -19.106 -1.219 1.00 88.38 176 MET A C 1
ATOM 1340 O O . MET A 1 176 ? -17.530 -19.891 -1.960 1.00 88.38 176 MET A O 1
ATOM 1344 N N . THR A 1 177 ? -15.683 -18.753 -1.410 1.00 80.44 177 THR A N 1
ATOM 1345 C CA . THR A 1 177 ? -14.841 -19.352 -2.461 1.00 80.44 177 THR A CA 1
ATOM 1346 C C . THR A 1 177 ? -14.198 -20.679 -2.058 1.00 80.44 177 THR A C 1
ATOM 1348 O O . THR A 1 177 ? -13.542 -21.295 -2.891 1.00 80.44 177 THR A O 1
ATOM 1351 N N . VAL A 1 178 ? -14.327 -21.099 -0.791 1.00 69.62 178 VAL A N 1
ATOM 1352 C CA . VAL A 1 178 ? -13.789 -22.386 -0.305 1.00 69.62 178 VAL A CA 1
ATOM 1353 C C . VAL A 1 178 ? -14.807 -23.529 -0.436 1.00 69.62 178 VAL A C 1
ATOM 1355 O O . VAL A 1 178 ? -14.432 -24.684 -0.252 1.00 69.62 178 VAL A O 1
ATOM 1358 N N . GLN A 1 179 ? -16.072 -23.221 -0.738 1.00 55.50 179 GLN A N 1
ATOM 1359 C CA . GLN A 1 179 ? -17.116 -24.200 -1.076 1.00 55.50 179 GLN A CA 1
ATOM 1360 C C . GLN A 1 179 ? -17.055 -24.584 -2.552 1.00 55.50 179 GLN A C 1
ATOM 1362 O O . GLN A 1 179 ? -17.353 -25.764 -2.830 1.00 55.50 179 GLN A O 1
#

InterPro domains:
  IPR001123 Amino acid exporter protein, LeuE-type [PF01810] (49-176)
  IPR001123 Amino acid exporter protein, LeuE-type [PTHR30086] (49-177)

pLDDT: mean 74.38, std 17.9, range [37.28, 95.88]

Organism: Rahnella sp. (strain Y9602) (NCBI:txid2703885)

Radius of gyration: 24.39 Å; chains: 1; bounding box: 38×65×53 Å

Foldseek 3Di:
DDDFDWDWDDDPDPPDTQIDGPDLDADDPVVCVPPVHDPPPDNVLVVLVVLLVVLLVVLVCLLVDPPVPAPPDPDPPDDPVRVVVVVVVVVVPPVVVVVVLVVCLLVPDDPPDPCSVVSSVVVVVVVVVVVVVVVVVVVVVCVVVCVVQNPDPVNSNVVSNVSSVVSNVVSVVSVVVSD

Sequence (179 aa):
MRQHTIQLLPLTVAGIEAVNANSDISFGRHTHDQFGIGLMDSGGQKSLYTGVAYLLFMAWQTLRDKTLLSADCPGLALSHRALIQQAVVANLLNPKLSLFFLAFLPQFIAARDVHPTQSMLILSAIFAAMTFAVFSLYGIFASAVSHSVLGNHRVMTGIRWGVALAFTAVGIRLAMTVQ